Protein AF-A0A2G2YFI8-F1 (afdb_monomer_lite)

pLDDT: mean 80.04, std 18.82, range [43.06, 97.06]

Organism: Capsicum annuum (NCBI:txid4072)

Sequence (110 aa):
MQVHPSSVLNPDEDGMLPNYVVYHELIVTSRPFMRNVCAVEMRWVAPIIAKLEKLNVSKLSGGSSQTDKQIQEVTSTVEKKELAAIQSPEDCDNRIQAARERFLARKRQK

Foldseek 3Di:
DEADPPDPQAADPVRHGAPDKDAPDWDDDVDIHGPPIDHDDPVVCVVVVVVVVPDDCCVVVPDDPPDPPCVVVVVVVVVVVVVVVPPDVVVVVVVVVVVVVVVVVVVVVD

Secondary structure (DSSP, 8-state):
-EE-TT------TTSPPPS-EEEEEEEESSSEEEEEEEE--HHHHHHHHHHHTT--HHHHTTS----TTSHHHHHHHHHHHHHHT---HHHHHHHHHHHHHHHHHHHHT-

Radius of gyration: 24.65 Å; chains: 1; bounding box: 52×45×61 Å

InterPro domains:
  IPR011709 DEAD-box helicase, OB fold [PF07717] (2-49)

Structure (mmCIF, N/CA/C/O backbone):
data_AF-A0A2G2YFI8-F1
#
_entry.id   AF-A0A2G2YFI8-F1
#
loop_
_atom_site.group_PDB
_atom_site.id
_atom_site.type_symbol
_atom_site.label_atom_id
_atom_site.label_alt_id
_atom_site.label_comp_id
_atom_site.label_asym_id
_atom_site.label_entity_id
_atom_site.label_seq_id
_atom_site.pdbx_PDB_ins_code
_atom_site.Cartn_x
_atom_site.Cartn_y
_atom_site.Cartn_z
_atom_site.occupancy
_atom_site.B_iso_or_equiv
_atom_site.auth_seq_id
_atom_site.auth_comp_id
_atom_site.auth_asym_id
_atom_site.auth_atom_id
_atom_site.pdbx_PDB_model_num
ATOM 1 N N . MET A 1 1 ? -4.686 4.390 -10.294 1.00 78.75 1 MET A N 1
ATOM 2 C CA . MET A 1 1 ? -3.606 3.797 -9.472 1.00 78.75 1 MET A CA 1
ATOM 3 C C . MET A 1 1 ? -3.767 2.286 -9.517 1.00 78.75 1 MET A C 1
ATOM 5 O O . MET A 1 1 ? -4.903 1.841 -9.426 1.00 78.75 1 MET A O 1
ATOM 9 N N . GLN A 1 2 ? -2.698 1.515 -9.726 1.00 91.75 2 GLN A N 1
ATOM 10 C CA . GLN A 1 2 ? -2.755 0.045 -9.815 1.00 91.75 2 GLN A CA 1
ATOM 11 C C . GLN A 1 2 ? -1.881 -0.599 -8.734 1.00 91.75 2 GLN A C 1
ATOM 13 O O . GLN A 1 2 ? -0.909 0.006 -8.281 1.00 91.75 2 GLN A O 1
ATOM 18 N N . VAL A 1 3 ? -2.210 -1.820 -8.314 1.00 93.50 3 VAL A N 1
ATOM 19 C CA . VAL A 1 3 ? -1.318 -2.618 -7.463 1.00 93.50 3 VAL A CA 1
ATOM 20 C C . VAL A 1 3 ? -0.118 -3.056 -8.303 1.00 93.50 3 VAL A C 1
ATOM 22 O O . VAL A 1 3 ? -0.278 -3.447 -9.459 1.00 93.50 3 VAL A O 1
ATOM 25 N N . HIS A 1 4 ? 1.093 -2.941 -7.756 1.00 94.06 4 HIS A N 1
ATOM 26 C CA . HIS A 1 4 ? 2.297 -3.356 -8.470 1.00 94.06 4 HIS A CA 1
ATOM 27 C C . HIS A 1 4 ? 2.249 -4.866 -8.785 1.00 94.06 4 HIS A C 1
ATOM 29 O O . HIS A 1 4 ? 1.874 -5.636 -7.9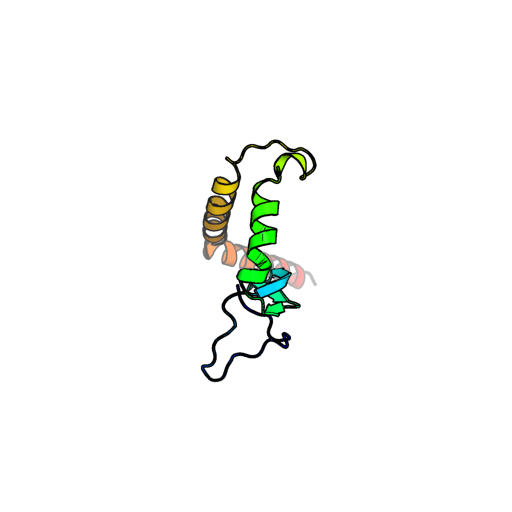00 1.00 94.06 4 HIS A O 1
ATOM 35 N N . PRO A 1 5 ? 2.684 -5.325 -9.977 1.00 91.31 5 PRO A N 1
ATOM 36 C CA . PRO A 1 5 ? 2.636 -6.746 -10.350 1.00 91.31 5 PRO A CA 1
ATOM 37 C C . PRO A 1 5 ? 3.402 -7.688 -9.413 1.00 91.31 5 PRO A C 1
ATOM 39 O O . PRO A 1 5 ? 3.103 -8.870 -9.349 1.00 91.31 5 PRO A O 1
ATOM 42 N N . SER A 1 6 ? 4.390 -7.173 -8.675 1.00 91.31 6 SER A N 1
ATOM 43 C CA . SER A 1 6 ? 5.131 -7.946 -7.667 1.00 91.31 6 SER A CA 1
ATOM 44 C C . SER A 1 6 ? 4.441 -8.009 -6.297 1.00 91.31 6 SER A C 1
ATOM 46 O O . SER A 1 6 ? 5.073 -8.418 -5.324 1.00 91.31 6 SER A O 1
ATOM 48 N N . SER A 1 7 ? 3.225 -7.481 -6.165 1.00 91.31 7 SER A N 1
ATOM 49 C CA . SER A 1 7 ? 2.480 -7.532 -4.910 1.00 91.31 7 SER A CA 1
ATOM 50 C C . SER A 1 7 ? 1.995 -8.952 -4.634 1.00 91.31 7 SER A C 1
ATOM 52 O O . SER A 1 7 ? 1.640 -9.681 -5.552 1.00 91.31 7 SER A O 1
ATOM 54 N N . VAL A 1 8 ? 1.930 -9.317 -3.354 1.00 90.81 8 VAL A N 1
ATOM 55 C CA . VAL A 1 8 ? 1.362 -10.597 -2.889 1.00 90.81 8 VAL A CA 1
ATOM 56 C C . VAL A 1 8 ? -0.162 -10.492 -2.696 1.00 90.81 8 VAL A C 1
ATOM 58 O O . VAL A 1 8 ? -0.824 -11.466 -2.355 1.00 90.81 8 VAL A O 1
ATOM 61 N N . LEU A 1 9 ? -0.740 -9.300 -2.894 1.00 90.19 9 LEU A N 1
ATOM 62 C CA . LEU A 1 9 ? -2.176 -9.077 -2.757 1.00 90.19 9 LEU A CA 1
ATOM 63 C C . LEU A 1 9 ? -2.927 -9.755 -3.908 1.00 90.19 9 LEU A C 1
ATOM 65 O O . LEU A 1 9 ? -2.995 -9.214 -5.012 1.00 90.19 9 LEU A O 1
ATOM 69 N N . ASN A 1 10 ? -3.480 -10.929 -3.623 1.00 87.00 10 ASN A N 1
ATOM 70 C CA . ASN A 1 10 ? -4.270 -11.689 -4.579 1.00 87.00 10 ASN A CA 1
ATOM 71 C C . ASN A 1 10 ? -5.721 -11.186 -4.603 1.00 87.00 10 ASN A C 1
ATOM 73 O O . ASN A 1 10 ? -6.238 -10.783 -3.555 1.00 87.00 10 ASN A O 1
ATOM 77 N N . PRO A 1 11 ? -6.369 -11.199 -5.778 1.00 90.19 11 PRO A N 1
ATOM 78 C CA . PRO A 1 11 ? -7.807 -11.000 -5.862 1.00 90.19 11 PRO A CA 1
ATOM 79 C C . PRO A 1 11 ? -8.563 -12.154 -5.187 1.00 90.19 11 PRO A C 1
ATOM 81 O O . PRO A 1 11 ? -8.008 -13.237 -4.987 1.00 90.19 11 PRO A O 1
ATOM 84 N N . ASP A 1 12 ? -9.819 -11.905 -4.830 1.00 90.44 12 ASP A N 1
ATOM 85 C CA . ASP A 1 12 ? -10.745 -12.938 -4.367 1.00 90.44 12 ASP A CA 1
ATOM 86 C C . ASP A 1 12 ? -11.218 -13.855 -5.514 1.00 90.44 12 ASP A C 1
ATOM 88 O O . ASP A 1 12 ? -10.784 -13.729 -6.662 1.00 90.44 12 ASP A O 1
ATOM 92 N N . GLU A 1 13 ? -12.105 -14.800 -5.194 1.00 92.81 13 GLU A N 1
ATOM 93 C CA . GLU A 1 13 ? -12.668 -15.766 -6.151 1.00 92.81 13 GLU A CA 1
ATOM 94 C C . GLU A 1 13 ? -13.417 -15.089 -7.317 1.00 92.81 13 GLU A C 1
ATOM 96 O O . GLU A 1 13 ? -13.472 -15.639 -8.417 1.00 92.81 13 GLU A O 1
ATOM 101 N N . ASP A 1 14 ? -13.940 -13.876 -7.103 1.00 92.56 14 ASP A N 1
ATOM 102 C CA . ASP A 1 14 ? -14.622 -13.064 -8.117 1.00 92.56 14 ASP A CA 1
ATOM 103 C C . ASP A 1 14 ? -13.641 -12.186 -8.922 1.00 92.56 14 ASP A C 1
ATOM 105 O O . ASP A 1 14 ? -14.040 -11.430 -9.814 1.00 92.56 14 ASP A O 1
ATOM 109 N N . GLY A 1 15 ? -12.338 -12.280 -8.638 1.00 90.31 15 GLY A N 1
ATOM 110 C CA . GLY A 1 15 ? -11.297 -11.499 -9.298 1.00 90.31 15 GLY A CA 1
ATOM 111 C C . GLY A 1 15 ? -11.164 -10.069 -8.763 1.00 90.31 15 GLY A C 1
ATOM 112 O O . GLY A 1 15 ? -10.471 -9.249 -9.375 1.00 90.31 15 GLY A O 1
ATOM 113 N N . MET A 1 16 ? -11.801 -9.749 -7.637 1.00 91.56 16 MET A N 1
ATOM 114 C CA . MET A 1 16 ? -11.850 -8.410 -7.067 1.00 91.56 16 MET A CA 1
ATOM 115 C C . MET A 1 16 ? -10.768 -8.211 -6.006 1.00 91.56 16 MET A C 1
ATOM 117 O O . MET A 1 16 ? -10.427 -9.093 -5.219 1.00 91.56 16 MET A O 1
ATOM 121 N N . LEU A 1 17 ? -10.195 -7.008 -5.986 1.00 92.19 17 LEU A N 1
ATOM 122 C CA . LEU A 1 17 ? -9.274 -6.599 -4.929 1.00 92.19 17 LEU A CA 1
ATOM 123 C C . LEU A 1 17 ? -10.058 -6.067 -3.720 1.00 92.19 17 LEU A C 1
ATOM 125 O O . LEU A 1 17 ? -11.163 -5.545 -3.885 1.00 92.19 17 LEU A O 1
ATOM 129 N N . PRO A 1 18 ? -9.475 -6.111 -2.510 1.00 94.00 18 PRO A N 1
ATOM 130 C CA . PRO A 1 18 ? -10.096 -5.535 -1.324 1.00 94.00 18 PRO A CA 1
ATOM 131 C C . PRO A 1 18 ? -10.462 -4.057 -1.504 1.00 94.00 18 PRO A C 1
ATOM 133 O O . PRO A 1 18 ? -9.687 -3.274 -2.054 1.00 94.00 18 PRO A O 1
ATOM 136 N N . ASN A 1 19 ? -11.614 -3.663 -0.953 1.00 93.69 19 ASN A N 1
ATOM 137 C CA . ASN A 1 19 ? -12.144 -2.298 -1.062 1.00 93.69 19 ASN A CA 1
ATOM 138 C C . ASN A 1 19 ? -11.212 -1.221 -0.483 1.00 93.69 19 ASN A C 1
ATOM 140 O O . ASN A 1 19 ? -11.216 -0.084 -0.951 1.00 93.69 19 ASN A O 1
ATOM 144 N N . TYR A 1 20 ? -10.428 -1.564 0.543 1.00 95.38 20 TYR A N 1
ATOM 145 C CA . TYR A 1 20 ? -9.508 -0.641 1.199 1.00 95.38 20 TYR A CA 1
ATOM 146 C C . TYR A 1 20 ? -8.138 -1.282 1.373 1.00 95.38 20 TYR A C 1
ATOM 148 O O . TYR A 1 20 ? -8.011 -2.429 1.809 1.00 95.38 20 TYR A O 1
ATOM 156 N N . VAL A 1 21 ? -7.102 -0.508 1.059 1.00 95.38 21 VAL A N 1
ATOM 157 C CA . VAL A 1 21 ? -5.709 -0.933 1.166 1.00 95.38 21 VAL A CA 1
ATOM 158 C C . VAL A 1 21 ? -4.837 0.182 1.730 1.00 95.38 21 VAL A C 1
ATOM 160 O O . VAL A 1 21 ? -5.120 1.365 1.544 1.00 95.38 21 VAL A O 1
ATOM 163 N N . VAL A 1 22 ? -3.745 -0.202 2.382 1.00 95.88 22 VAL A N 1
ATOM 164 C CA . VAL A 1 22 ? -2.644 0.694 2.752 1.00 95.88 22 VAL A CA 1
ATOM 165 C C . VAL A 1 22 ? -1.425 0.310 1.926 1.00 95.88 22 VAL A C 1
ATOM 167 O O . VAL A 1 22 ? -1.104 -0.872 1.814 1.00 95.88 22 VAL A O 1
ATOM 170 N N . TYR A 1 23 ? -0.750 1.302 1.348 1.00 96.69 23 TYR A N 1
ATOM 171 C CA . TYR A 1 23 ? 0.503 1.125 0.619 1.00 96.69 23 TYR A CA 1
ATOM 172 C C . TYR A 1 23 ? 1.647 1.801 1.372 1.00 96.69 23 TYR A C 1
ATOM 174 O O . TYR A 1 23 ? 1.458 2.841 2.003 1.00 96.69 23 TYR A O 1
ATOM 182 N N . HIS A 1 24 ? 2.839 1.214 1.302 1.00 96.69 24 HIS A N 1
ATOM 183 C CA . HIS A 1 24 ? 4.030 1.833 1.881 1.00 96.69 24 HIS A CA 1
ATOM 184 C C . HIS A 1 24 ? 4.627 2.891 0.954 1.00 96.69 24 HIS A C 1
ATOM 186 O O . HIS A 1 24 ? 5.076 3.940 1.404 1.00 96.69 24 HIS A O 1
ATOM 192 N N . GLU A 1 25 ? 4.629 2.613 -0.349 1.00 95.50 25 GLU A N 1
ATOM 193 C CA . GLU A 1 25 ? 5.221 3.491 -1.348 1.00 95.50 25 GLU A CA 1
ATOM 194 C C . GLU A 1 25 ? 4.359 3.559 -2.609 1.00 95.50 25 GLU A C 1
ATOM 196 O O . GLU A 1 25 ? 3.654 2.608 -2.972 1.00 95.50 25 GLU A O 1
ATOM 201 N N . LEU A 1 26 ? 4.436 4.708 -3.278 1.00 96.06 26 LEU A N 1
ATOM 202 C CA . LEU A 1 26 ? 3.827 4.939 -4.576 1.00 96.06 26 LEU A CA 1
ATOM 203 C C . LEU A 1 26 ? 4.935 5.183 -5.600 1.00 96.06 26 LEU A C 1
ATOM 205 O O . LEU A 1 26 ? 5.647 6.183 -5.534 1.00 96.06 26 LEU A O 1
ATOM 209 N N . ILE A 1 27 ? 5.065 4.271 -6.557 1.00 94.88 27 ILE A N 1
ATOM 210 C CA . ILE A 1 27 ? 6.048 4.351 -7.634 1.00 94.88 27 ILE A CA 1
ATOM 211 C C . ILE A 1 27 ? 5.389 5.025 -8.832 1.00 94.88 27 ILE A C 1
ATOM 213 O O . ILE A 1 27 ? 4.471 4.473 -9.439 1.00 94.88 27 ILE A O 1
ATOM 217 N N . VAL A 1 28 ? 5.868 6.213 -9.195 1.00 95.50 28 VAL A N 1
ATOM 218 C CA . VAL A 1 28 ? 5.368 6.967 -10.349 1.00 95.50 28 VAL A CA 1
ATOM 219 C C . VAL A 1 28 ? 6.290 6.727 -11.544 1.00 95.50 28 VAL A C 1
ATOM 221 O O . VAL A 1 28 ? 7.427 7.188 -11.565 1.00 95.50 28 VAL A O 1
ATOM 224 N N . THR A 1 29 ? 5.801 5.977 -12.532 1.00 91.19 29 THR A N 1
ATOM 225 C CA . THR A 1 29 ? 6.474 5.749 -13.827 1.00 91.19 29 THR A CA 1
ATOM 226 C C . THR A 1 29 ? 5.529 6.168 -14.963 1.00 91.19 29 THR A C 1
ATOM 228 O O . THR A 1 29 ? 4.739 7.090 -14.779 1.00 91.19 29 THR A O 1
ATOM 231 N N . SER A 1 30 ? 5.536 5.486 -16.116 1.00 94.62 30 SER A N 1
ATOM 232 C CA . SER A 1 30 ? 4.492 5.648 -17.142 1.00 94.62 30 SER A CA 1
ATOM 233 C C . SER A 1 30 ? 3.096 5.280 -16.625 1.00 94.62 30 SER A C 1
ATOM 235 O O . SER A 1 30 ? 2.097 5.821 -17.090 1.00 94.62 30 SER A O 1
ATOM 237 N N . ARG A 1 31 ? 3.020 4.370 -15.644 1.00 91.69 31 ARG A N 1
ATOM 238 C CA . ARG A 1 31 ? 1.810 4.069 -14.873 1.00 91.69 31 ARG A CA 1
ATOM 239 C C . ARG A 1 31 ? 2.156 4.104 -13.383 1.00 91.69 31 ARG A C 1
ATOM 241 O O . ARG A 1 31 ? 3.195 3.565 -12.996 1.00 91.69 31 ARG A O 1
ATOM 248 N N . PRO A 1 32 ? 1.336 4.739 -12.535 1.00 95.62 32 PRO A N 1
ATOM 249 C CA . PRO A 1 32 ? 1.617 4.777 -11.112 1.00 95.62 32 PRO A CA 1
ATOM 250 C C . PRO A 1 32 ? 1.174 3.475 -10.426 1.00 95.62 32 PRO A C 1
ATOM 252 O O . PRO A 1 32 ? 0.025 3.034 -10.576 1.00 95.62 32 PRO A O 1
ATOM 255 N N . PHE A 1 33 ? 2.088 2.888 -9.653 1.00 95.69 33 PHE A N 1
ATOM 256 C CA . PHE A 1 33 ? 1.907 1.614 -8.960 1.00 95.69 33 PHE A CA 1
ATOM 257 C C . PHE A 1 33 ? 2.076 1.749 -7.446 1.00 95.69 33 PHE A C 1
ATOM 259 O O . PHE A 1 33 ? 3.015 2.381 -6.969 1.00 95.69 33 PHE A O 1
ATOM 266 N N . MET A 1 34 ? 1.196 1.098 -6.689 1.00 96.50 34 MET A N 1
ATOM 267 C CA . MET A 1 34 ? 1.311 0.945 -5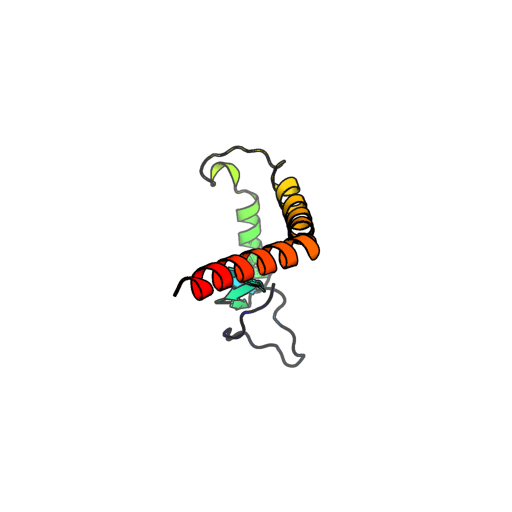.237 1.00 96.50 34 MET A CA 1
ATOM 268 C C . MET A 1 34 ? 2.154 -0.289 -4.913 1.00 96.50 34 MET A C 1
ATOM 270 O O . MET A 1 34 ? 1.859 -1.377 -5.419 1.00 96.50 34 MET A O 1
ATOM 274 N N . ARG A 1 35 ? 3.169 -0.146 -4.055 1.00 94.94 35 ARG A N 1
ATOM 275 C CA . ARG A 1 35 ? 4.025 -1.259 -3.617 1.00 94.94 35 ARG A CA 1
ATOM 276 C C . ARG A 1 35 ? 3.987 -1.425 -2.098 1.00 94.94 35 ARG A C 1
ATOM 278 O O . ARG A 1 35 ? 3.707 -0.484 -1.353 1.00 94.94 35 ARG A O 1
ATOM 285 N N . ASN A 1 36 ? 4.215 -2.669 -1.671 1.00 94.75 36 ASN A N 1
ATOM 286 C CA . ASN A 1 36 ? 4.023 -3.159 -0.304 1.00 94.75 36 ASN A CA 1
ATOM 287 C C . ASN A 1 36 ? 2.607 -2.826 0.194 1.00 94.75 36 ASN A C 1
ATOM 289 O O . ASN A 1 36 ? 2.415 -1.975 1.062 1.00 94.75 36 ASN A O 1
ATOM 293 N N . VAL A 1 37 ? 1.617 -3.457 -0.443 1.00 95.56 37 VAL A N 1
ATOM 294 C CA . VAL A 1 37 ? 0.189 -3.193 -0.233 1.00 95.56 37 VAL A CA 1
ATOM 295 C C . VAL A 1 37 ? -0.398 -4.212 0.741 1.00 95.56 37 VAL A C 1
ATOM 297 O O . VAL A 1 37 ? -0.129 -5.405 0.617 1.00 95.56 37 VAL A O 1
ATOM 300 N N . CYS A 1 38 ? -1.223 -3.751 1.680 1.00 94.44 38 CYS A N 1
ATOM 301 C CA . CYS A 1 38 ? -1.933 -4.589 2.643 1.00 94.44 38 CYS A CA 1
ATOM 302 C C . CYS A 1 38 ? -3.430 -4.255 2.650 1.00 94.44 38 CYS A C 1
ATOM 304 O O . CYS A 1 38 ? -3.800 -3.079 2.631 1.00 94.44 38 CYS A O 1
ATOM 306 N N . ALA A 1 39 ? -4.279 -5.283 2.688 1.00 95.38 39 ALA A N 1
ATOM 307 C CA . ALA A 1 39 ? -5.722 -5.129 2.834 1.00 95.38 39 ALA A CA 1
ATOM 308 C C . ALA A 1 39 ? -6.077 -4.634 4.241 1.00 95.38 39 ALA A C 1
ATOM 310 O O . ALA A 1 39 ? -5.517 -5.101 5.233 1.00 95.38 39 ALA A O 1
ATOM 311 N N . VAL A 1 40 ? -7.028 -3.708 4.333 1.00 96.12 40 VAL A N 1
ATOM 312 C CA . VAL A 1 40 ? -7.515 -3.184 5.613 1.00 96.12 40 VAL A CA 1
ATOM 313 C C . VAL A 1 40 ? -9.030 -3.060 5.611 1.00 96.12 40 VAL A C 1
ATOM 315 O O . VAL A 1 40 ? -9.668 -3.000 4.563 1.00 96.12 40 VAL A O 1
ATOM 318 N N . GLU A 1 41 ? -9.618 -2.967 6.799 1.00 96.44 41 GLU A N 1
ATOM 319 C CA . GLU A 1 41 ? -11.030 -2.640 6.949 1.00 96.44 41 GLU A CA 1
ATOM 320 C C . GLU A 1 41 ? -11.225 -1.192 7.402 1.00 96.44 41 GLU A C 1
ATOM 322 O O . GLU A 1 41 ? -10.511 -0.693 8.276 1.00 96.44 41 GLU A O 1
ATOM 327 N N . MET A 1 42 ? -12.263 -0.531 6.880 1.00 96.06 42 MET A N 1
ATOM 328 C CA . MET A 1 42 ? -12.576 0.863 7.221 1.00 96.06 42 MET A CA 1
ATOM 329 C C . MET A 1 42 ? -12.726 1.083 8.735 1.00 96.06 42 MET A C 1
ATOM 331 O O . MET A 1 42 ? -12.273 2.099 9.257 1.00 96.06 42 MET A O 1
ATOM 335 N N . ARG A 1 43 ? -13.282 0.110 9.472 1.00 97.06 43 ARG A N 1
ATOM 336 C CA . ARG A 1 43 ? -13.436 0.191 10.937 1.00 97.06 43 ARG A CA 1
ATOM 337 C C . ARG A 1 43 ? -12.109 0.363 11.688 1.00 97.06 43 ARG A C 1
ATOM 339 O O . ARG A 1 43 ? -12.100 0.978 12.749 1.00 97.06 43 ARG A O 1
ATOM 346 N N . TRP A 1 44 ? -10.998 -0.152 11.154 1.00 96.56 44 TRP A N 1
ATOM 347 C CA . TRP A 1 44 ? -9.670 -0.002 11.763 1.00 96.56 44 TRP A CA 1
ATOM 348 C C . TRP A 1 44 ? -9.074 1.378 11.483 1.00 96.56 44 TRP A C 1
ATOM 350 O O . TRP A 1 44 ? -8.354 1.930 12.313 1.00 96.56 44 TRP A O 1
ATOM 360 N N . VAL A 1 45 ? -9.394 1.944 10.319 1.00 95.81 45 VAL A N 1
ATOM 361 C CA . VAL A 1 45 ? -8.819 3.201 9.826 1.00 95.81 45 VAL A CA 1
ATOM 362 C C . VAL A 1 45 ? -9.610 4.420 10.313 1.00 95.81 45 VAL A C 1
ATOM 364 O O . VAL A 1 45 ? -9.016 5.461 10.590 1.00 95.81 45 VAL A O 1
ATOM 367 N N . ALA A 1 46 ? -10.930 4.304 10.490 1.00 95.50 46 ALA A N 1
ATOM 368 C CA . ALA A 1 46 ? -11.805 5.420 10.861 1.00 95.50 46 ALA A CA 1
ATOM 369 C C . ALA A 1 46 ? -11.348 6.202 12.117 1.00 95.50 46 ALA A C 1
ATOM 371 O O . ALA A 1 46 ? -11.299 7.434 12.056 1.00 95.50 46 ALA A O 1
ATOM 372 N N . PRO A 1 47 ? -10.914 5.562 13.227 1.00 95.50 47 PRO A N 1
ATOM 373 C CA . PRO A 1 47 ? -10.402 6.293 14.389 1.00 95.50 47 PRO A CA 1
ATOM 374 C C . PRO A 1 47 ? -9.104 7.066 14.111 1.00 95.50 47 PRO A C 1
ATOM 376 O O . PRO A 1 47 ? -8.804 8.037 14.804 1.00 95.50 47 PRO A O 1
ATOM 379 N N . ILE A 1 48 ? -8.312 6.627 13.129 1.00 94.38 48 ILE A N 1
ATOM 380 C CA . ILE A 1 48 ? -7.058 7.271 12.722 1.00 94.38 48 ILE A CA 1
ATOM 381 C C . ILE A 1 48 ? -7.373 8.493 11.852 1.00 94.38 48 ILE A C 1
ATOM 383 O O . ILE A 1 48 ? -6.816 9.563 12.089 1.00 94.38 48 ILE A O 1
ATOM 387 N N . ILE A 1 49 ? -8.322 8.368 10.917 1.00 92.44 49 ILE A N 1
ATOM 388 C CA . ILE A 1 49 ? -8.800 9.482 10.080 1.00 92.44 49 ILE A CA 1
ATOM 389 C C . ILE A 1 49 ? -9.356 10.613 10.950 1.00 92.44 49 ILE A C 1
ATOM 391 O O . ILE A 1 49 ? -8.932 11.755 10.804 1.00 92.44 49 ILE A O 1
ATOM 395 N N . ALA A 1 50 ? -10.192 10.297 11.943 1.00 93.81 50 ALA A N 1
ATOM 396 C CA . ALA A 1 50 ? -10.742 11.298 12.861 1.00 93.81 50 ALA A CA 1
ATOM 397 C C . ALA A 1 50 ? -9.662 12.064 13.660 1.00 93.81 50 ALA A C 1
ATOM 399 O O . ALA A 1 50 ? -9.883 13.192 14.112 1.00 93.81 50 ALA A O 1
ATOM 400 N N . LYS A 1 51 ? -8.482 11.460 13.864 1.00 91.38 51 LYS A N 1
ATOM 401 C CA . LYS A 1 51 ? -7.321 12.137 14.465 1.00 91.38 51 LYS A CA 1
ATOM 402 C C . LYS A 1 51 ? -6.582 13.006 13.445 1.00 91.38 51 LYS A C 1
ATOM 404 O O . LYS A 1 51 ? -6.150 14.095 13.808 1.00 91.38 51 LYS A O 1
ATOM 409 N N . LEU A 1 52 ? -6.460 12.545 12.198 1.00 90.56 52 LEU A N 1
ATOM 410 C CA . LEU A 1 52 ? -5.822 13.267 11.090 1.00 90.56 52 LEU A CA 1
ATOM 411 C C . LEU A 1 52 ? -6.589 14.539 10.700 1.00 90.56 52 LEU A C 1
ATOM 413 O O . LEU A 1 52 ? -5.955 15.555 10.442 1.00 90.56 52 LEU A O 1
ATOM 417 N N . GLU A 1 53 ? -7.924 14.524 10.729 1.00 89.25 53 GLU A N 1
ATOM 418 C CA . GLU A 1 53 ? -8.768 15.689 10.394 1.00 89.25 53 GLU A CA 1
ATOM 419 C C . GLU A 1 53 ? -8.486 16.921 11.265 1.00 89.25 53 GLU A C 1
ATOM 421 O O . GLU A 1 53 ? -8.651 18.058 10.829 1.00 89.25 53 GLU A O 1
ATOM 426 N N . LYS A 1 54 ? -8.038 16.709 12.506 1.00 87.12 54 LYS A N 1
ATOM 427 C CA . LYS A 1 54 ? -7.719 17.790 13.449 1.00 87.12 54 LYS A CA 1
ATOM 428 C C . LYS A 1 54 ? -6.297 18.327 13.280 1.00 87.12 54 LYS A C 1
ATOM 430 O O . LYS A 1 54 ? -5.931 19.292 13.953 1.00 87.12 54 LYS A O 1
ATOM 435 N N . LEU A 1 55 ? -5.474 17.705 12.432 1.00 88.31 55 LEU A N 1
ATOM 436 C CA . LEU A 1 55 ? -4.090 18.114 12.232 1.00 88.31 55 LEU A CA 1
ATOM 437 C C . LEU A 1 55 ? -4.006 19.311 11.292 1.00 88.31 55 LEU A C 1
ATOM 439 O O . LEU A 1 55 ? -4.589 19.347 10.212 1.00 88.31 55 LEU A O 1
ATOM 443 N N . ASN A 1 56 ? -3.210 20.295 11.696 1.00 86.44 56 ASN A N 1
ATOM 444 C CA . ASN A 1 56 ? -2.939 21.458 10.873 1.00 86.44 56 ASN A CA 1
ATOM 445 C C . ASN A 1 56 ? -1.750 21.164 9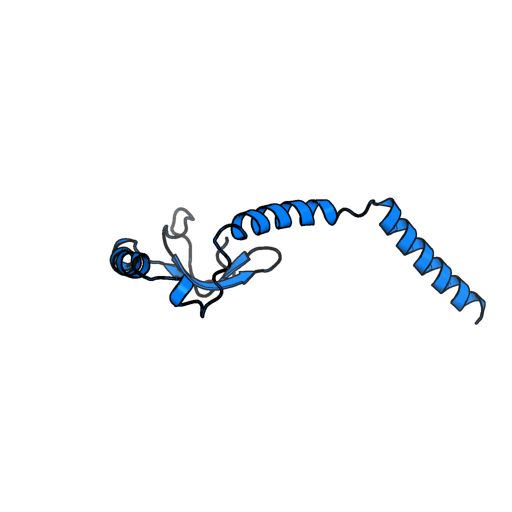.944 1.00 86.44 56 ASN A C 1
ATOM 447 O O . ASN A 1 56 ? -0.593 21.304 10.344 1.00 86.44 56 ASN A O 1
ATOM 451 N N . VAL A 1 57 ? -2.048 20.747 8.711 1.00 85.25 57 VAL A N 1
ATOM 452 C CA . VAL A 1 57 ? -1.037 20.362 7.712 1.00 85.25 57 VAL A CA 1
ATOM 453 C C . VAL A 1 57 ? -0.059 21.503 7.426 1.00 85.25 57 VAL A C 1
ATOM 455 O O . VAL A 1 57 ? 1.138 21.252 7.365 1.00 85.25 57 VAL A O 1
ATOM 458 N N . SER A 1 58 ? -0.524 22.753 7.338 1.00 83.44 58 SER A N 1
ATOM 459 C CA . SER A 1 58 ? 0.341 23.899 7.017 1.00 83.44 58 SER A CA 1
ATOM 460 C C . SER A 1 58 ? 1.344 24.233 8.124 1.00 83.44 58 SER A C 1
ATOM 462 O O . SER A 1 58 ? 2.466 24.656 7.841 1.00 83.44 58 SER A O 1
ATOM 464 N N . LYS A 1 59 ? 0.986 23.992 9.391 1.00 85.88 59 LYS A N 1
ATOM 465 C CA . LYS A 1 59 ? 1.931 24.083 10.517 1.00 85.88 59 LYS A CA 1
ATOM 466 C C . LYS A 1 59 ? 2.934 22.931 10.525 1.00 85.88 59 LYS A C 1
ATOM 468 O O . LYS A 1 59 ? 4.083 23.136 10.902 1.00 85.88 59 LYS A O 1
ATOM 473 N N . LEU A 1 60 ? 2.504 21.731 10.137 1.00 85.88 60 LEU A N 1
ATOM 474 C CA . LEU A 1 60 ? 3.339 20.526 10.153 1.00 85.88 60 LEU A CA 1
ATOM 475 C C . LEU A 1 60 ? 4.235 20.393 8.912 1.00 85.88 60 LEU A C 1
ATOM 477 O O . LEU A 1 60 ? 5.242 19.697 8.969 1.00 85.88 60 LEU A O 1
ATOM 481 N N . SER A 1 61 ? 3.919 21.085 7.815 1.00 82.19 61 SER A N 1
ATOM 482 C CA . SER A 1 61 ? 4.679 21.045 6.561 1.00 82.19 61 SER A CA 1
ATOM 483 C C . SER A 1 61 ? 5.919 21.950 6.546 1.00 82.19 61 SER A C 1
ATOM 485 O O . SER A 1 61 ? 6.501 22.167 5.487 1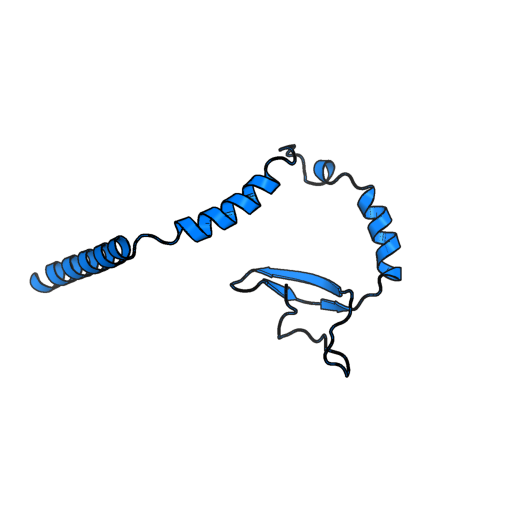.00 82.19 61 SER A O 1
ATOM 487 N N . GLY A 1 62 ? 6.331 22.503 7.692 1.00 75.56 62 GLY A N 1
ATOM 488 C CA . GLY A 1 62 ? 7.572 23.279 7.801 1.00 75.56 62 GLY A CA 1
ATOM 489 C C . GLY A 1 62 ? 7.495 24.725 7.296 1.00 75.56 62 GLY A C 1
ATOM 490 O O . GLY A 1 62 ? 8.534 25.349 7.123 1.00 75.56 62 GLY A O 1
ATOM 491 N N . GLY A 1 63 ? 6.293 25.281 7.108 1.00 62.94 63 GLY A N 1
ATOM 492 C CA . GLY A 1 63 ? 6.113 26.719 6.897 1.00 62.94 63 GLY A CA 1
ATOM 493 C C . GLY A 1 63 ? 6.494 27.218 5.501 1.00 62.94 63 GLY A C 1
ATOM 494 O O . GLY A 1 63 ? 7.486 27.911 5.319 1.00 62.94 63 GLY A O 1
ATOM 495 N N . SER A 1 64 ? 5.621 26.973 4.529 1.00 58.97 64 SER A N 1
ATOM 496 C CA . SER A 1 64 ? 5.440 27.884 3.400 1.00 58.97 64 SER A CA 1
ATOM 497 C C . SER A 1 64 ? 3.943 28.063 3.222 1.00 58.97 64 SER A C 1
ATOM 499 O O . SER A 1 64 ? 3.267 27.219 2.639 1.00 58.97 64 SER A O 1
ATOM 501 N N . SER A 1 65 ? 3.402 29.139 3.789 1.00 58.41 65 SER A N 1
ATOM 502 C CA . SER A 1 65 ? 2.040 29.589 3.508 1.00 58.41 65 SER A CA 1
ATOM 503 C C . SER A 1 65 ? 1.978 30.144 2.083 1.00 58.41 65 SER A C 1
ATOM 505 O O . SER A 1 65 ? 1.749 31.334 1.885 1.00 58.41 65 SER A O 1
ATOM 507 N N . GLN A 1 66 ? 2.207 29.306 1.074 1.00 54.75 66 GLN A N 1
ATOM 508 C CA . GLN A 1 66 ? 1.653 29.563 -0.244 1.00 54.75 66 GLN A CA 1
ATOM 509 C C . GLN A 1 66 ? 0.268 28.940 -0.233 1.00 54.75 66 GLN A C 1
ATOM 511 O O . GLN A 1 66 ? 0.086 27.731 -0.296 1.00 54.75 66 GLN A O 1
ATOM 516 N N . THR A 1 67 ? -0.688 29.828 0.010 1.00 53.06 67 THR A N 1
ATOM 517 C CA . THR A 1 67 ? -2.128 29.619 -0.023 1.00 53.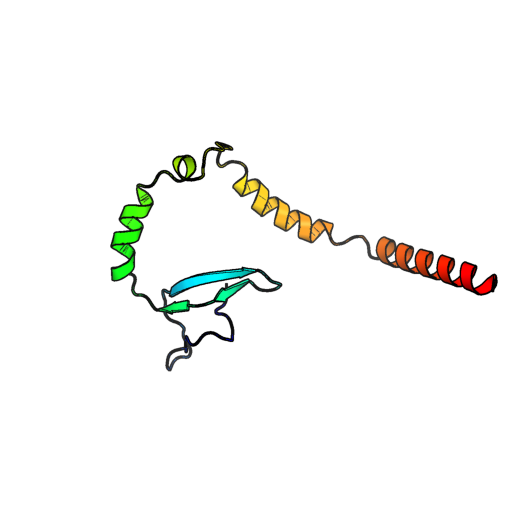06 67 THR A CA 1
ATOM 518 C C . THR A 1 67 ? -2.549 28.624 -1.103 1.00 53.06 67 THR A C 1
ATOM 520 O O . THR A 1 67 ? -2.018 28.637 -2.213 1.00 53.06 67 THR A O 1
ATOM 523 N N . ASP A 1 68 ? -3.577 27.837 -0.778 1.00 53.28 68 ASP A N 1
ATOM 524 C CA . ASP A 1 68 ? -4.255 26.780 -1.553 1.00 53.28 68 ASP A CA 1
ATOM 525 C C . ASP A 1 68 ? -4.735 27.152 -2.979 1.00 53.28 68 ASP A C 1
ATOM 527 O O . ASP A 1 68 ? -5.489 26.415 -3.609 1.00 53.28 68 ASP A O 1
ATOM 531 N N . LYS A 1 69 ? -4.301 28.286 -3.534 1.00 47.66 69 LYS A N 1
ATOM 532 C CA . LYS A 1 69 ? -4.583 28.727 -4.903 1.00 47.66 69 LYS A CA 1
ATOM 533 C C . LYS A 1 69 ? -3.696 28.052 -5.958 1.00 47.66 69 LYS A C 1
ATOM 535 O O . LYS A 1 69 ? -4.112 27.979 -7.106 1.00 47.66 69 LYS A O 1
ATOM 540 N N . GLN A 1 70 ? -2.519 27.527 -5.599 1.00 45.78 70 GLN A N 1
ATOM 541 C CA . GLN A 1 70 ? -1.603 26.916 -6.580 1.00 45.78 70 GLN A CA 1
ATOM 542 C C . GLN A 1 70 ? -1.931 25.462 -6.947 1.00 45.78 70 GLN A C 1
ATOM 544 O O . GLN A 1 70 ? -1.552 25.013 -8.024 1.00 45.78 70 GLN A O 1
ATOM 549 N N . ILE A 1 71 ? -2.663 24.709 -6.118 1.00 50.38 71 ILE A N 1
ATOM 550 C CA . ILE A 1 71 ? -2.941 23.291 -6.420 1.00 50.38 71 ILE A CA 1
ATOM 551 C C . ILE A 1 71 ? -3.893 23.151 -7.626 1.00 50.38 71 ILE A C 1
ATOM 553 O O . ILE A 1 71 ? -3.721 22.235 -8.427 1.00 50.38 71 ILE A O 1
ATOM 557 N N . GLN A 1 72 ? -4.816 24.101 -7.834 1.00 44.06 72 GLN A N 1
ATOM 558 C CA . GLN A 1 72 ? -5.635 24.167 -9.059 1.00 44.06 72 GLN A CA 1
ATOM 559 C C . GLN A 1 72 ? -4.832 24.578 -10.309 1.00 44.06 72 GLN A C 1
ATOM 561 O O . GLN A 1 72 ? -5.207 24.241 -11.434 1.00 44.06 72 GLN A O 1
ATOM 566 N N . GLU A 1 73 ? -3.714 25.284 -10.136 1.00 44.34 73 GLU A N 1
ATOM 567 C CA . GLU A 1 73 ? -2.843 25.693 -11.243 1.00 44.34 73 GLU A CA 1
ATOM 568 C C . GLU A 1 73 ? -1.913 24.547 -11.686 1.00 44.34 73 GLU A C 1
ATOM 570 O O . GLU A 1 73 ? -1.563 24.432 -12.860 1.00 44.34 73 GLU A O 1
ATOM 575 N N . VAL A 1 74 ? -1.568 23.622 -10.781 1.00 47.84 74 VAL A N 1
ATOM 576 C CA . VAL A 1 74 ? -0.750 22.442 -11.113 1.00 47.84 74 VAL A CA 1
ATOM 577 C C . VAL A 1 74 ? -1.544 21.395 -11.904 1.00 47.84 74 VAL A C 1
ATOM 579 O O . VAL A 1 74 ? -1.029 20.856 -12.881 1.00 47.84 74 VAL A O 1
ATOM 582 N N . THR A 1 75 ? -2.813 21.138 -11.572 1.00 44.81 75 THR A N 1
ATOM 583 C CA . THR A 1 75 ? -3.657 20.228 -12.374 1.00 44.81 75 THR A CA 1
ATOM 584 C C . THR A 1 75 ? -3.927 20.769 -13.779 1.00 44.81 75 THR A C 1
ATOM 586 O O . THR A 1 75 ? -3.874 20.010 -14.742 1.00 44.81 75 THR A O 1
ATOM 589 N N . SER A 1 76 ? -4.101 22.085 -13.930 1.00 45.50 76 SER A N 1
ATOM 590 C CA . SER A 1 76 ? -4.290 22.724 -15.241 1.00 45.50 76 SER A CA 1
ATOM 591 C C . SER A 1 76 ? -2.992 22.881 -16.051 1.00 45.50 76 SER A C 1
ATOM 593 O O . SER A 1 76 ? -3.027 22.885 -17.283 1.00 45.50 76 SER A O 1
ATOM 595 N N . THR A 1 77 ? -1.820 22.956 -15.411 1.00 43.66 77 THR A N 1
ATOM 596 C CA . THR A 1 77 ? -0.526 22.983 -16.124 1.00 43.66 77 THR A CA 1
ATOM 597 C C . THR A 1 77 ? -0.055 21.606 -16.588 1.00 43.66 77 THR A C 1
ATOM 599 O O . THR A 1 77 ? 0.650 21.542 -17.595 1.00 43.66 77 THR A O 1
ATOM 602 N N . VAL A 1 78 ? -0.463 20.508 -15.941 1.00 48.44 78 VAL A N 1
ATOM 603 C CA . VAL A 1 78 ? -0.194 19.143 -16.438 1.00 48.44 78 VAL A CA 1
ATOM 604 C C . VAL A 1 78 ? -0.962 18.880 -17.738 1.00 48.44 78 VAL A C 1
ATOM 606 O O . VAL A 1 78 ? -0.349 18.462 -18.720 1.00 48.44 78 VAL A O 1
ATOM 609 N N . GLU A 1 79 ? -2.241 19.259 -17.810 1.00 47.25 79 GLU A N 1
ATOM 610 C CA . GLU A 1 79 ? -3.045 19.171 -19.043 1.00 47.25 79 GLU A CA 1
ATOM 611 C C . GLU A 1 79 ? -2.474 20.053 -20.169 1.00 47.25 79 GLU A C 1
ATOM 613 O O . GLU A 1 79 ? -2.417 19.661 -21.335 1.00 47.25 79 GLU A O 1
ATOM 618 N N . LYS A 1 80 ? -1.953 21.239 -19.828 1.00 43.97 80 LYS A N 1
ATOM 619 C CA . LYS A 1 80 ? -1.348 22.156 -20.808 1.00 43.97 80 LYS A CA 1
ATOM 620 C C . LYS A 1 80 ? 0.038 21.703 -21.283 1.00 43.97 80 LYS A C 1
ATOM 622 O O . LYS A 1 80 ? 0.436 22.033 -22.399 1.00 43.97 80 LYS A O 1
ATOM 627 N N . LYS A 1 81 ? 0.776 20.941 -20.468 1.00 43.38 81 LYS A N 1
ATOM 628 C CA . LYS A 1 81 ? 2.105 20.415 -20.818 1.00 43.38 81 LYS A CA 1
ATOM 629 C C . LYS A 1 81 ? 2.031 19.162 -21.692 1.00 43.38 81 LYS A C 1
ATOM 631 O O . LYS A 1 81 ? 2.918 18.979 -22.521 1.00 43.38 81 LYS A O 1
ATOM 636 N N . GLU A 1 82 ? 0.969 18.364 -21.581 1.00 43.06 82 GLU A N 1
ATOM 637 C CA . GLU A 1 82 ? 0.693 17.280 -22.537 1.00 43.06 82 GLU A CA 1
ATOM 638 C C . GLU A 1 82 ? 0.311 17.822 -23.927 1.00 43.06 82 GLU A C 1
ATOM 640 O O . GLU A 1 82 ? 0.738 17.267 -24.937 1.00 43.06 82 GLU A O 1
ATOM 645 N N . LEU A 1 83 ? -0.373 18.971 -24.001 1.00 44.66 83 LEU A N 1
ATOM 646 C CA . LEU A 1 83 ? -0.693 19.645 -25.269 1.00 44.66 83 LEU A CA 1
ATOM 647 C C . LEU A 1 83 ? 0.493 20.428 -25.869 1.00 44.66 83 LEU A C 1
ATOM 649 O O . LEU A 1 83 ? 0.591 20.555 -27.086 1.00 44.66 83 LEU A O 1
ATOM 653 N N . ALA A 1 84 ? 1.420 20.930 -25.044 1.00 45.28 84 ALA A N 1
ATOM 654 C CA . ALA A 1 84 ? 2.609 21.660 -25.506 1.00 45.28 84 ALA A CA 1
ATOM 655 C C . ALA A 1 84 ? 3.785 20.751 -25.925 1.00 45.28 84 ALA A C 1
ATOM 657 O O . ALA A 1 84 ? 4.744 21.226 -26.534 1.00 45.28 84 ALA A O 1
ATOM 658 N N . ALA A 1 85 ? 3.735 19.454 -25.601 1.00 46.12 85 ALA A N 1
ATOM 659 C CA . ALA A 1 85 ? 4.740 18.477 -26.026 1.00 46.12 85 ALA A CA 1
ATOM 660 C C . ALA A 1 85 ? 4.551 18.001 -27.478 1.00 46.12 85 ALA A C 1
ATOM 662 O O . ALA A 1 85 ? 5.444 17.357 -28.030 1.00 46.12 85 ALA A O 1
ATOM 663 N N . ILE A 1 86 ? 3.441 18.365 -28.125 1.00 52.31 86 ILE A N 1
ATOM 664 C CA . ILE A 1 86 ? 3.279 18.231 -29.572 1.00 52.31 86 ILE A CA 1
ATOM 665 C C . ILE A 1 86 ? 3.966 19.445 -30.214 1.00 52.31 86 ILE A C 1
ATOM 667 O O . ILE A 1 86 ? 3.323 20.389 -30.668 1.00 52.31 86 ILE A O 1
ATOM 671 N N . GLN A 1 87 ? 5.305 19.447 -30.216 1.00 54.25 87 GLN A N 1
ATOM 672 C CA . GLN A 1 87 ? 6.037 20.222 -31.223 1.00 54.25 87 GLN A CA 1
ATOM 673 C C . GLN A 1 87 ? 5.512 19.766 -32.589 1.00 54.25 87 GLN A C 1
ATOM 675 O O . GLN A 1 87 ? 5.280 18.567 -32.774 1.00 54.25 87 GLN A O 1
ATOM 680 N N . SER A 1 88 ? 5.256 20.703 -33.507 1.00 54.66 88 SER A N 1
ATOM 681 C CA . SER A 1 88 ? 4.715 20.349 -34.819 1.00 54.66 88 SER A CA 1
ATOM 682 C C . SER A 1 88 ? 5.608 19.270 -35.459 1.00 54.66 88 SER A C 1
ATOM 684 O O . SER A 1 88 ? 6.832 19.301 -35.278 1.00 54.66 88 SER A O 1
ATOM 686 N N . PRO A 1 89 ? 5.039 18.283 -36.173 1.00 60.56 89 PRO A N 1
ATOM 687 C CA . PRO A 1 89 ? 5.835 17.236 -36.815 1.00 60.56 89 PRO A CA 1
ATOM 688 C C . PRO A 1 89 ? 6.946 17.818 -37.707 1.00 60.56 89 PRO A C 1
ATOM 690 O O . PRO A 1 89 ? 8.049 17.277 -37.756 1.00 60.56 89 PRO A O 1
ATOM 693 N N . GLU A 1 90 ? 6.688 18.985 -38.304 1.00 60.97 90 GLU A N 1
ATOM 694 C CA . GLU A 1 90 ? 7.633 19.744 -39.124 1.00 60.97 90 GLU A CA 1
ATOM 695 C C . GLU A 1 90 ? 8.890 20.167 -38.346 1.00 60.97 90 GLU A C 1
ATOM 697 O O . GLU A 1 90 ? 10.000 20.007 -38.848 1.00 60.97 90 GLU A O 1
ATOM 702 N N . ASP A 1 91 ? 8.764 20.629 -37.097 1.00 71.56 91 ASP A N 1
ATOM 703 C CA . ASP A 1 91 ? 9.922 21.018 -36.280 1.00 71.56 91 ASP A CA 1
ATOM 704 C C . ASP A 1 91 ? 10.786 19.816 -35.874 1.00 71.56 91 ASP A C 1
ATOM 706 O O . ASP A 1 91 ? 12.013 19.927 -35.770 1.00 71.56 91 ASP A O 1
ATOM 710 N N . CYS A 1 92 ? 10.175 18.646 -35.672 1.00 70.69 92 CYS A N 1
ATOM 711 C CA . CYS A 1 92 ? 10.914 17.415 -35.396 1.00 70.69 92 CYS A CA 1
ATOM 712 C C . CYS A 1 92 ? 11.708 16.964 -36.632 1.00 70.69 92 CYS A C 1
ATOM 714 O O . CYS A 1 92 ? 12.920 16.733 -36.547 1.00 70.69 92 CYS A O 1
ATOM 716 N N . ASP A 1 93 ? 11.054 16.922 -37.793 1.00 80.62 93 ASP A N 1
ATOM 717 C CA . ASP A 1 93 ? 11.669 16.503 -39.052 1.00 80.62 93 ASP A CA 1
ATOM 718 C C . ASP A 1 93 ? 12.778 17.465 -39.499 1.00 80.62 93 ASP A C 1
ATOM 720 O O . ASP A 1 93 ? 13.864 17.021 -39.892 1.00 80.62 93 ASP A O 1
ATOM 724 N N . ASN A 1 94 ? 12.578 18.774 -39.326 1.00 87.81 94 ASN A N 1
ATOM 725 C CA . ASN A 1 94 ? 13.592 19.798 -39.591 1.00 87.81 94 ASN A CA 1
ATOM 726 C C . ASN A 1 94 ? 14.851 19.585 -38.735 1.00 87.81 94 ASN A C 1
ATOM 728 O O . ASN A 1 94 ? 15.983 19.669 -39.227 1.00 87.81 94 ASN A O 1
ATOM 732 N N . ARG A 1 95 ? 14.686 19.242 -37.450 1.00 84.00 95 ARG A N 1
ATOM 733 C CA . ARG A 1 95 ? 15.814 18.948 -36.548 1.00 84.00 95 ARG A CA 1
ATOM 734 C C . ARG A 1 95 ? 16.560 17.678 -36.956 1.00 84.00 95 ARG A C 1
ATOM 736 O O . ARG A 1 95 ? 17.792 17.647 -36.873 1.00 84.00 95 ARG A O 1
ATOM 743 N N . ILE A 1 96 ? 15.843 16.652 -37.413 1.00 87.81 96 ILE A N 1
ATOM 744 C CA . ILE A 1 96 ? 16.432 15.394 -37.892 1.00 87.81 96 ILE A CA 1
ATOM 745 C C . ILE A 1 96 ? 17.240 15.631 -39.176 1.00 87.81 96 ILE A C 1
ATOM 747 O O . ILE A 1 96 ? 18.373 15.149 -39.283 1.00 87.81 96 ILE A O 1
ATOM 751 N N . GLN A 1 97 ? 16.705 16.397 -40.130 1.00 90.50 97 GLN A N 1
ATOM 752 C CA . GLN A 1 97 ? 17.402 16.729 -41.377 1.00 90.50 97 GLN A CA 1
ATOM 753 C C . GLN A 1 97 ? 18.675 17.542 -41.113 1.00 90.50 97 GLN A C 1
ATOM 755 O O . GLN A 1 97 ? 19.756 17.145 -41.555 1.00 90.50 97 GLN A O 1
ATOM 760 N N . ALA A 1 98 ? 18.593 18.587 -40.284 1.00 91.81 98 ALA A N 1
ATOM 761 C CA . ALA A 1 98 ? 19.752 19.402 -39.924 1.00 91.81 98 ALA A CA 1
ATOM 762 C C . ALA A 1 98 ? 20.869 18.582 -39.246 1.00 91.81 98 ALA A C 1
ATOM 764 O O . ALA A 1 98 ? 22.060 18.804 -39.483 1.00 91.81 98 ALA A O 1
ATOM 765 N N . ALA A 1 99 ? 20.513 17.603 -38.406 1.00 92.50 99 ALA A N 1
ATOM 766 C CA . ALA A 1 99 ? 21.487 16.702 -37.793 1.00 92.50 99 ALA A CA 1
ATOM 767 C C . ALA A 1 99 ? 22.167 15.786 -38.831 1.00 92.50 99 ALA A C 1
ATOM 769 O O . ALA A 1 99 ? 23.387 15.596 -38.778 1.00 92.50 99 ALA A O 1
ATOM 770 N N . ARG A 1 100 ? 21.404 15.257 -39.798 1.00 92.44 100 ARG A N 1
ATOM 771 C CA . ARG A 1 100 ? 21.928 14.417 -40.890 1.00 92.44 100 ARG A CA 1
ATOM 772 C C . ARG A 1 100 ? 22.884 15.183 -41.799 1.00 92.44 100 ARG A C 1
ATOM 774 O O . ARG A 1 100 ? 23.957 14.671 -42.112 1.00 92.44 100 ARG A O 1
ATOM 781 N N . GLU A 1 101 ? 22.543 16.409 -42.181 1.00 93.38 101 GLU A N 1
ATOM 782 C CA . GLU A 1 101 ? 23.397 17.245 -43.032 1.00 93.38 101 GLU A CA 1
ATOM 783 C C . GLU A 1 101 ? 24.745 17.541 -42.376 1.00 93.38 101 GLU A C 1
ATOM 785 O O . GLU A 1 101 ? 25.792 17.360 -42.998 1.00 93.38 101 GLU A O 1
ATOM 790 N N . ARG A 1 102 ? 24.743 17.900 -41.086 1.00 92.94 102 ARG A N 1
ATOM 791 C CA . ARG A 1 102 ? 25.978 18.121 -40.314 1.00 92.94 102 ARG A CA 1
ATOM 792 C C . ARG A 1 102 ? 26.867 16.881 -40.287 1.00 92.94 102 ARG A C 1
ATOM 794 O O . ARG A 1 102 ? 28.090 16.993 -40.378 1.00 92.94 102 ARG A O 1
ATOM 801 N N . PHE A 1 103 ? 26.270 15.698 -40.156 1.00 91.81 103 PHE A N 1
ATOM 802 C CA . PHE A 1 103 ? 27.006 14.438 -40.180 1.00 91.81 103 PHE A CA 1
ATOM 803 C C . PHE A 1 103 ? 27.615 14.159 -41.562 1.00 91.81 103 PHE A C 1
ATOM 805 O O . PHE A 1 103 ? 28.796 13.825 -41.658 1.00 91.81 103 PHE A O 1
ATOM 812 N N . LEU A 1 104 ? 26.843 14.349 -42.635 1.00 93.06 104 LEU A N 1
ATOM 813 C CA . LEU A 1 104 ? 27.317 14.148 -44.006 1.00 93.06 104 LEU A CA 1
ATOM 814 C C . LEU A 1 104 ? 28.410 15.150 -44.398 1.00 93.06 104 LEU A C 1
ATOM 816 O O . LEU A 1 104 ? 29.387 14.752 -45.030 1.00 93.06 104 LEU A O 1
ATOM 820 N N . ALA A 1 105 ? 28.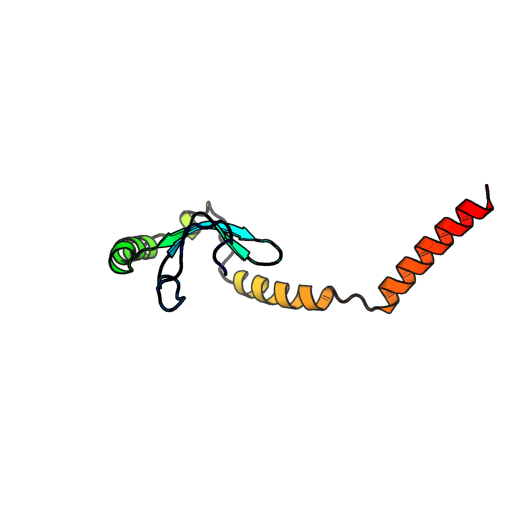296 16.413 -43.982 1.00 88.50 105 ALA A N 1
ATOM 821 C CA . ALA A 1 105 ? 29.320 17.433 -44.203 1.00 88.50 105 ALA A CA 1
ATOM 822 C C . ALA A 1 105 ? 30.656 17.048 -43.547 1.00 88.50 105 ALA A C 1
ATOM 824 O O . ALA A 1 105 ? 31.701 17.129 -44.188 1.00 88.50 105 ALA A O 1
ATOM 825 N N . ARG A 1 106 ? 30.618 16.536 -42.307 1.00 88.12 106 ARG A N 1
ATOM 826 C CA . ARG A 1 106 ? 31.812 16.010 -41.623 1.00 88.12 106 ARG A CA 1
ATOM 827 C C . ARG A 1 106 ? 32.390 14.781 -42.320 1.00 88.12 106 ARG A C 1
ATOM 829 O O . ARG A 1 106 ? 33.605 14.653 -42.403 1.00 88.12 106 ARG A O 1
ATOM 836 N N . LYS A 1 107 ? 31.542 13.880 -42.826 1.00 88.44 107 LYS A N 1
ATOM 837 C CA . LYS A 1 107 ? 31.989 12.657 -43.511 1.00 88.44 107 LYS A CA 1
ATOM 838 C C . LYS A 1 107 ? 32.656 12.946 -44.860 1.00 88.44 107 LYS A C 1
ATOM 840 O O . LYS A 1 107 ? 33.548 12.210 -45.241 1.00 88.44 107 LYS A O 1
ATOM 845 N N . ARG A 1 108 ? 32.236 13.997 -45.573 1.00 78.06 108 ARG A N 1
ATOM 846 C CA . ARG A 1 108 ? 32.809 14.387 -46.877 1.00 78.06 108 ARG A CA 1
ATOM 847 C C . ARG A 1 108 ? 34.191 15.046 -46.782 1.00 78.06 108 ARG A C 1
ATOM 849 O O . ARG A 1 108 ? 34.858 15.161 -47.800 1.00 78.06 108 ARG A O 1
ATOM 856 N N . GLN A 1 109 ? 34.597 15.503 -45.597 1.00 74.00 109 GLN A N 1
ATOM 857 C CA . GLN A 1 109 ? 35.907 16.124 -45.346 1.00 74.00 109 GLN A CA 1
ATOM 858 C C . GLN A 1 109 ? 36.958 15.125 -44.825 1.00 74.00 109 GLN A C 1
ATOM 860 O O . GLN A 1 109 ? 38.022 15.539 -44.368 1.00 74.00 109 GLN A O 1
ATOM 865 N N . LYS A 1 110 ? 36.654 13.825 -44.861 1.00 54.72 110 LYS A N 1
ATOM 866 C CA . LYS A 1 110 ? 37.517 12.731 -44.418 1.00 54.72 110 LYS A CA 1
ATOM 867 C C . LYS A 1 110 ? 37.639 11.706 -45.536 1.00 54.72 110 LYS A C 1
ATOM 869 O O . LYS A 1 110 ? 38.744 11.148 -45.671 1.00 54.72 110 LYS A O 1
#